Protein AF-A0A7J7N803-F1 (afdb_monomer)

Nearest PDB structures (foldseek):
  6pol-assembly3_F  TM=5.905E-01  e=1.570E-01  Homo sapiens
  1gk5-assembly1_A  TM=5.134E-01  e=8.961E-01  Mus musculus

Foldseek 3Di:
DDDDDPCCPPPVNVCVPPVPPDDDDDDFPDALQAPVNLVVDVPNNQFQADQWDKDQDPPGNHIDTDRDPQWDADRSDNVGTDGHQCVPPPVNVPDPDDDDRD

Organism: NCBI:txid39325

Solvent-accessible surface area (backbone atoms only — not comparable to full-atom values): 6319 Å² total; per-residue (Å²): 135,90,81,90,54,79,68,49,71,38,66,73,48,30,50,75,75,38,73,92,50,97,79,84,91,82,82,52,47,63,78,77,31,39,37,76,59,40,69,72,37,70,90,76,34,71,56,52,30,90,72,49,39,68,43,57,39,92,88,47,52,6,18,42,69,37,41,34,92,64,33,42,75,41,18,65,34,75,79,23,45,39,79,47,48,44,72,75,35,83,89,70,46,84,59,91,70,87,69,74,68,122

pLDDT: mean 85.41, std 8.85, range [60.56, 94.94]

Mean predicted aligned error: 7.46 Å

Radius of gyration: 17.78 Å; Cα contacts (8 Å, |Δi|>4): 135; chains: 1; bounding box: 37×39×48 Å

Secondary structure (DSSP, 8-state):
-----GGGGSHHHHHHHHTTS-------BSSS--HHHHTT-TTT-S--STTPEEEEETTTTEEEEEPPTTEEE-TTSTT-EEE--TTT-TTT---SS-----

Structure (mmCIF, N/CA/C/O backbone):
data_AF-A0A7J7N803-F1
#
_entry.id   AF-A0A7J7N803-F1
#
loop_
_atom_site.group_PDB
_atom_site.id
_atom_site.type_symbol
_atom_site.label_atom_id
_atom_site.label_alt_id
_atom_site.label_comp_id
_atom_site.label_asym_id
_atom_site.label_entity_id
_atom_site.label_seq_id
_atom_site.pdbx_PDB_ins_code
_atom_site.Cartn_x
_atom_site.Cartn_y
_atom_site.Cartn_z
_atom_site.occupancy
_atom_site.B_iso_or_equiv
_atom_site.auth_seq_id
_atom_site.auth_comp_id
_atom_site.auth_asym_id
_atom_site.auth_atom_id
_atom_site.pdbx_PDB_model_num
ATOM 1 N N . LYS A 1 1 ? -23.134 -11.242 10.316 1.00 73.50 1 LYS A N 1
ATOM 2 C CA . LYS A 1 1 ? -22.363 -10.132 9.704 1.00 73.50 1 LYS A CA 1
ATOM 3 C C . LYS A 1 1 ? -21.234 -9.787 10.661 1.00 73.50 1 LYS A C 1
ATOM 5 O O . LYS A 1 1 ? -21.524 -9.570 11.829 1.00 73.50 1 LYS A O 1
ATOM 10 N N . TYR A 1 2 ? -19.983 -9.848 10.217 1.00 81.38 2 TYR A N 1
ATOM 11 C CA . TYR A 1 2 ? -18.845 -9.470 11.054 1.00 81.38 2 TYR A CA 1
ATOM 12 C C . TYR A 1 2 ? -18.706 -7.939 11.077 1.00 81.38 2 TYR A C 1
ATOM 14 O O . TYR A 1 2 ? -18.977 -7.288 10.068 1.00 81.38 2 TYR A O 1
ATOM 22 N N . GLN A 1 3 ? -18.332 -7.376 12.225 1.00 87.38 3 GLN A N 1
ATOM 23 C CA . GLN A 1 3 ? -18.043 -5.954 12.388 1.00 87.38 3 GLN A CA 1
ATOM 24 C C . GLN A 1 3 ? -16.582 -5.806 12.801 1.00 87.38 3 GLN A C 1
ATOM 26 O O . GLN A 1 3 ? -16.177 -6.294 13.858 1.00 87.38 3 GLN A O 1
ATOM 31 N N . PHE A 1 4 ? -15.809 -5.153 11.940 1.00 85.50 4 PHE A N 1
ATOM 32 C CA . PHE A 1 4 ? -14.400 -4.888 12.173 1.00 85.50 4 PHE A CA 1
ATOM 33 C C . PHE A 1 4 ? -14.201 -3.825 13.259 1.00 85.50 4 PHE A C 1
ATOM 35 O O . PHE A 1 4 ? -14.962 -2.861 13.356 1.00 85.50 4 PHE A O 1
ATOM 42 N N . SER A 1 5 ? -13.155 -4.005 14.059 1.00 89.44 5 SER A N 1
ATOM 43 C CA . SER A 1 5 ? -12.646 -3.032 15.022 1.00 89.44 5 SER A CA 1
ATOM 44 C C . SER A 1 5 ? -11.133 -2.947 14.863 1.00 89.44 5 SER A C 1
ATOM 46 O O . SER A 1 5 ? -10.485 -3.974 14.706 1.00 89.44 5 SER A O 1
ATOM 48 N N . VAL A 1 6 ? -10.545 -1.757 15.005 1.00 87.25 6 VAL A N 1
ATOM 49 C CA . VAL A 1 6 ? -9.083 -1.559 14.901 1.00 87.25 6 VAL A CA 1
ATOM 50 C C . VAL A 1 6 ? -8.311 -2.436 15.895 1.00 87.25 6 VAL A C 1
ATOM 52 O O . VAL A 1 6 ? -7.219 -2.907 15.597 1.00 87.25 6 VAL A O 1
ATOM 55 N N . LEU A 1 7 ? -8.901 -2.743 17.057 1.00 92.25 7 LEU A N 1
ATOM 56 C CA . LEU A 1 7 ? -8.302 -3.673 18.018 1.00 92.25 7 LEU A CA 1
ATOM 57 C C . LEU A 1 7 ? -8.124 -5.089 17.453 1.00 92.25 7 LEU A C 1
ATOM 59 O O . LEU A 1 7 ? -7.271 -5.822 17.935 1.00 92.25 7 LEU A O 1
ATOM 63 N N . ASP A 1 8 ? -8.900 -5.487 16.446 1.00 91.81 8 ASP A N 1
ATOM 64 C CA . ASP A 1 8 ? -8.758 -6.793 15.804 1.00 91.81 8 ASP A CA 1
ATOM 65 C C . ASP A 1 8 ? -7.449 -6.909 14.996 1.00 91.81 8 ASP A C 1
ATOM 67 O O . ASP A 1 8 ? -7.061 -8.023 14.668 1.00 91.81 8 ASP A O 1
ATOM 71 N N . LEU A 1 9 ? -6.736 -5.800 14.742 1.00 90.12 9 LEU A N 1
ATOM 72 C CA . LEU A 1 9 ? -5.378 -5.798 14.176 1.00 90.12 9 LEU A CA 1
ATOM 73 C C . LEU A 1 9 ? -4.279 -6.043 15.225 1.00 90.12 9 LEU A C 1
ATOM 75 O O . LEU A 1 9 ? -3.115 -6.208 14.868 1.00 90.12 9 LEU A O 1
ATOM 79 N N . GLN A 1 10 ? -4.609 -6.063 16.522 1.00 94.56 10 GLN A N 1
ATOM 80 C CA . GLN A 1 10 ? -3.642 -6.443 17.554 1.00 94.56 10 GLN A CA 1
ATOM 81 C C . GLN A 1 10 ? -3.291 -7.920 17.397 1.00 94.56 10 GLN A C 1
ATOM 83 O O . GLN A 1 10 ? -4.196 -8.748 17.362 1.00 94.56 10 GLN A O 1
ATOM 88 N N . TYR A 1 11 ? -1.997 -8.245 17.376 1.00 91.75 11 TYR A N 1
ATOM 89 C CA . TYR A 1 11 ? -1.484 -9.588 17.085 1.00 91.75 11 TYR A CA 1
ATOM 90 C C . TYR A 1 11 ? -2.256 -10.717 17.794 1.00 91.75 11 TYR A C 1
ATOM 92 O O . TYR A 1 11 ? -2.835 -11.579 17.133 1.00 91.75 11 TYR A O 1
ATOM 100 N N . ASP A 1 12 ? -2.370 -10.662 19.125 1.00 94.94 12 ASP A N 1
ATOM 101 C CA . ASP A 1 12 ? -3.049 -11.707 19.903 1.00 94.94 12 ASP A CA 1
ATOM 102 C C . ASP A 1 12 ? -4.534 -11.851 19.543 1.00 94.94 12 ASP A C 1
ATOM 104 O O . ASP A 1 12 ? -5.075 -12.958 19.493 1.00 94.94 12 ASP A O 1
ATOM 108 N N . ARG A 1 13 ? -5.215 -10.729 19.282 1.00 93.56 13 ARG A N 1
ATOM 109 C CA . ARG A 1 13 ? -6.636 -10.725 18.910 1.00 93.56 13 ARG A CA 1
ATOM 110 C C . ARG A 1 13 ? -6.829 -11.203 17.483 1.00 93.56 13 ARG A C 1
ATOM 112 O O . ARG A 1 13 ? -7.748 -11.984 17.246 1.00 93.56 13 ARG A O 1
ATOM 119 N N . PHE A 1 14 ? -5.959 -10.769 16.576 1.00 93.06 14 PHE A N 1
ATOM 120 C CA . PHE A 1 14 ? -5.978 -11.169 15.181 1.00 93.06 14 PHE A CA 1
ATOM 121 C C . PHE A 1 14 ? -5.846 -12.686 15.076 1.00 93.06 14 PHE A C 1
ATOM 123 O O . PHE A 1 14 ? -6.734 -13.348 14.547 1.00 93.06 14 PHE A O 1
ATOM 130 N N . ILE A 1 15 ? -4.799 -13.254 15.684 1.00 93.31 15 ILE A N 1
ATOM 131 C CA . ILE A 1 15 ? -4.567 -14.698 15.662 1.00 93.31 15 ILE A CA 1
ATOM 132 C C . ILE A 1 15 ? -5.729 -15.434 16.326 1.00 93.31 15 ILE A C 1
ATOM 134 O O . ILE A 1 15 ? -6.275 -16.360 15.740 1.00 93.31 15 ILE A O 1
ATOM 138 N N . LYS A 1 16 ? -6.190 -15.002 17.504 1.00 93.75 16 LYS A N 1
ATOM 139 C CA . LYS A 1 16 ? -7.310 -15.668 18.186 1.00 93.75 16 LYS A CA 1
ATOM 140 C C . LYS A 1 16 ? -8.601 -15.688 17.358 1.00 93.75 16 LYS A C 1
ATOM 142 O O . LYS A 1 16 ? -9.390 -16.620 17.494 1.00 93.75 16 LYS A O 1
ATOM 147 N N . LYS A 1 17 ? -8.848 -14.652 16.555 1.00 91.06 17 LYS A N 1
ATOM 148 C CA . LYS A 1 17 ? -10.120 -14.439 15.856 1.00 91.06 17 LYS A CA 1
ATOM 149 C C . LYS A 1 17 ? -10.110 -14.927 14.409 1.00 91.06 17 LYS A C 1
ATOM 151 O O . LYS A 1 17 ? -11.164 -15.315 13.917 1.00 91.06 17 LYS A O 1
ATOM 156 N N . PHE A 1 18 ? -8.950 -14.923 13.753 1.00 91.94 18 PHE A N 1
ATOM 157 C CA . PHE A 1 18 ? -8.825 -15.160 12.312 1.00 91.94 18 PHE A CA 1
ATOM 158 C C . PHE A 1 18 ? -7.886 -16.302 11.920 1.00 91.94 18 PHE A C 1
ATOM 160 O O . PHE A 1 18 ? -7.691 -16.505 10.728 1.00 91.94 18 PHE A O 1
ATOM 167 N N . LYS A 1 19 ? -7.327 -17.066 12.873 1.00 90.56 19 LYS A N 1
ATOM 168 C CA . LYS A 1 19 ? -6.366 -18.154 12.597 1.00 90.56 19 LYS A CA 1
ATOM 169 C C . LYS A 1 19 ? -6.754 -19.061 11.423 1.00 90.56 19 LYS A C 1
ATOM 171 O O . LYS A 1 19 ? -5.899 -19.387 10.611 1.00 90.56 19 LYS A O 1
ATOM 176 N N . ASP A 1 20 ? -8.029 -19.440 11.351 1.00 93.31 20 ASP A N 1
ATOM 177 C CA . ASP A 1 20 ? -8.546 -20.421 10.389 1.00 93.31 20 ASP A CA 1
ATOM 178 C C . ASP A 1 20 ? -9.565 -19.801 9.410 1.00 93.31 20 ASP A C 1
ATOM 180 O O . ASP A 1 20 ? -10.382 -20.502 8.814 1.00 93.31 20 ASP A O 1
ATOM 184 N N . ILE A 1 21 ? -9.558 -18.471 9.269 1.00 91.31 21 ILE A N 1
ATOM 185 C CA . ILE A 1 21 ? -10.497 -17.729 8.422 1.00 91.31 21 ILE A CA 1
ATOM 186 C C . ILE A 1 21 ? -9.705 -17.035 7.308 1.00 91.31 21 ILE A C 1
ATOM 188 O O . ILE A 1 21 ? -8.784 -16.281 7.615 1.00 91.31 21 ILE A O 1
ATOM 192 N N . PRO A 1 22 ? -10.061 -17.219 6.024 1.00 90.12 22 PRO A N 1
ATOM 193 C CA . PRO A 1 22 ? -9.509 -16.400 4.951 1.00 90.12 22 PRO A CA 1
ATOM 194 C C . PRO A 1 22 ? -9.900 -14.933 5.164 1.00 90.12 22 PRO A C 1
ATOM 196 O O . PRO A 1 22 ? -11.087 -14.604 5.220 1.00 90.12 22 PRO A O 1
ATOM 199 N N . VAL A 1 23 ? -8.910 -14.050 5.289 1.00 88.44 23 VAL A N 1
ATOM 200 C CA . VAL A 1 23 ? -9.118 -12.612 5.506 1.00 88.44 23 VAL A CA 1
ATOM 201 C C . VAL A 1 23 ? -8.402 -11.825 4.419 1.00 88.44 23 VAL A C 1
ATOM 203 O O . VAL A 1 23 ? -7.262 -12.122 4.075 1.00 88.44 23 VAL A O 1
ATOM 206 N N . VAL A 1 24 ? -9.073 -10.791 3.914 1.00 87.69 24 VAL A N 1
ATOM 207 C CA . VAL A 1 24 ? -8.471 -9.754 3.073 1.00 87.69 24 VAL A CA 1
ATOM 208 C C . VAL A 1 24 ? -8.430 -8.470 3.890 1.00 87.69 24 VAL A C 1
ATOM 210 O O . VAL A 1 24 ? -9.438 -8.083 4.486 1.00 87.69 24 VAL A O 1
ATOM 213 N N . LEU A 1 25 ? -7.264 -7.831 3.938 1.00 84.50 25 LEU A N 1
ATOM 214 C CA . LEU A 1 25 ? -7.103 -6.515 4.539 1.00 84.50 25 LEU A CA 1
ATOM 215 C C . LEU A 1 25 ? -7.235 -5.463 3.438 1.00 84.50 25 LEU A C 1
ATOM 217 O O . LEU A 1 25 ? -6.456 -5.468 2.490 1.00 84.50 25 LEU A O 1
ATOM 221 N N . ASP A 1 26 ? -8.208 -4.572 3.587 1.00 83.69 26 ASP A N 1
ATOM 222 C CA . ASP A 1 26 ? -8.364 -3.378 2.759 1.00 83.69 26 ASP A CA 1
ATOM 223 C C . ASP A 1 26 ? -8.172 -2.148 3.652 1.00 83.69 26 ASP A C 1
ATOM 225 O O . ASP A 1 26 ? -8.686 -2.103 4.776 1.00 83.69 26 ASP A O 1
ATOM 229 N N . TRP A 1 27 ? -7.380 -1.180 3.197 1.00 85.62 27 TRP A N 1
ATOM 230 C CA . TRP A 1 27 ? -6.989 -0.023 3.995 1.00 85.62 27 TRP A CA 1
ATOM 231 C C . TRP A 1 27 ? -6.851 1.235 3.143 1.00 85.62 27 TRP A C 1
ATOM 233 O O . TRP A 1 27 ? -6.579 1.189 1.946 1.00 85.62 27 TRP A O 1
ATOM 243 N N . ALA A 1 28 ? -7.006 2.378 3.803 1.00 89.56 28 ALA A N 1
ATOM 244 C CA . ALA A 1 28 ? -6.791 3.694 3.229 1.00 89.56 28 ALA A CA 1
ATOM 245 C C . ALA A 1 28 ? -6.131 4.603 4.272 1.00 89.56 28 ALA A C 1
ATOM 247 O O . ALA A 1 28 ? -6.248 4.382 5.480 1.00 89.56 28 ALA A O 1
ATOM 248 N N . ILE A 1 29 ? -5.423 5.615 3.791 1.00 89.38 29 ILE A N 1
ATOM 249 C CA . ILE A 1 29 ? -4.702 6.602 4.582 1.00 89.38 29 ILE A CA 1
ATOM 250 C C . ILE A 1 29 ? -5.508 7.894 4.616 1.00 89.38 29 ILE A C 1
ATOM 252 O O . ILE A 1 29 ? -5.938 8.409 3.581 1.00 89.38 29 ILE A O 1
ATOM 256 N N . GLY A 1 30 ? -5.649 8.431 5.827 1.00 85.50 30 GLY A N 1
ATOM 257 C CA . GLY A 1 30 ? -6.396 9.652 6.096 1.00 85.50 30 GLY A CA 1
ATOM 258 C C . GLY A 1 30 ? -7.909 9.447 6.061 1.00 85.50 30 GLY A C 1
ATOM 259 O O . GLY A 1 30 ? -8.420 8.495 5.481 1.00 85.50 30 GLY A O 1
ATOM 260 N N . GLU A 1 31 ? -8.622 10.366 6.706 1.00 81.56 31 GLU A N 1
ATOM 261 C CA . GLU A 1 31 ? -10.080 10.445 6.671 1.00 81.56 31 GLU A CA 1
ATOM 262 C C . GLU A 1 31 ? -10.487 11.593 5.738 1.00 81.56 31 GLU A C 1
ATOM 264 O O . GLU A 1 31 ? -10.020 12.721 5.887 1.00 81.56 31 GLU A O 1
ATOM 269 N N . ASN A 1 32 ? -11.340 11.314 4.751 1.00 80.38 32 ASN A N 1
ATOM 270 C CA . ASN A 1 32 ? -11.758 12.251 3.698 1.00 80.38 32 ASN A CA 1
ATOM 271 C C . ASN A 1 32 ? -10.597 12.882 2.901 1.00 80.38 32 ASN A C 1
ATOM 273 O O . ASN A 1 32 ? -10.729 13.980 2.336 1.00 80.38 32 ASN A O 1
ATOM 277 N N . LEU A 1 33 ? -9.466 12.174 2.835 1.00 87.06 33 LEU A N 1
ATOM 278 C CA . LEU A 1 33 ? -8.252 12.616 2.163 1.00 87.06 33 LEU A CA 1
ATOM 279 C C . LEU A 1 33 ? -8.099 11.901 0.815 1.00 87.06 33 LEU A C 1
ATOM 281 O O . LEU A 1 33 ? -7.694 10.747 0.754 1.00 87.06 33 LEU A O 1
ATOM 285 N N . THR A 1 34 ? -8.448 12.588 -0.272 1.00 88.88 34 THR A N 1
ATOM 286 C CA . THR A 1 34 ? -8.272 12.072 -1.638 1.00 88.88 34 THR A CA 1
ATOM 287 C C . THR A 1 34 ? -6.816 12.185 -2.079 1.00 88.88 34 THR A C 1
ATOM 289 O O . THR A 1 34 ? -6.056 12.980 -1.525 1.00 88.88 34 THR A O 1
ATOM 292 N N . CYS A 1 35 ? -6.435 11.455 -3.131 1.00 90.31 35 CYS A N 1
ATOM 293 C CA . CYS A 1 35 ? -5.110 11.598 -3.739 1.00 90.31 35 CYS A CA 1
ATOM 294 C C . CYS A 1 35 ? -4.799 13.036 -4.146 1.00 90.31 35 CYS A C 1
ATOM 296 O O . CYS A 1 35 ? -3.709 13.521 -3.880 1.00 90.31 35 CYS A O 1
ATOM 298 N N . GLU A 1 36 ? -5.762 13.737 -4.744 1.00 89.44 36 GLU A N 1
ATOM 299 C CA . GLU A 1 36 ? -5.590 15.129 -5.175 1.00 89.44 36 GLU A CA 1
ATOM 300 C C . GLU A 1 36 ? -5.194 16.040 -4.013 1.00 89.44 36 GLU A C 1
ATOM 302 O O . GLU A 1 36 ? -4.327 16.892 -4.169 1.00 89.44 36 GLU A O 1
ATOM 307 N N . LYS A 1 37 ? -5.801 15.838 -2.837 1.00 89.25 37 LYS A N 1
ATOM 308 C CA . LYS A 1 37 ? -5.469 16.588 -1.622 1.00 89.25 37 LYS A CA 1
ATOM 309 C C . LYS A 1 37 ? -4.151 16.122 -1.010 1.00 89.25 37 LYS A C 1
ATOM 311 O O . LYS A 1 37 ? -3.361 16.950 -0.582 1.00 89.25 37 LYS A O 1
ATOM 316 N N . ALA A 1 38 ? -3.904 14.815 -0.978 1.00 89.44 38 ALA A N 1
ATOM 317 C CA . ALA A 1 38 ? -2.688 14.249 -0.402 1.00 89.44 38 ALA A CA 1
ATOM 318 C C . ALA A 1 38 ? -1.429 14.659 -1.187 1.00 89.44 38 ALA A C 1
ATOM 320 O O . ALA A 1 38 ? -0.400 14.956 -0.595 1.00 89.44 38 ALA A O 1
ATOM 321 N N . LEU A 1 39 ? -1.525 14.741 -2.517 1.00 88.88 39 LEU A N 1
ATOM 322 C CA . LEU A 1 39 ? -0.434 15.170 -3.396 1.00 88.88 39 LEU A CA 1
ATOM 323 C C . LEU A 1 39 ? -0.125 16.673 -3.291 1.00 88.88 39 LEU A C 1
ATOM 325 O O . LEU A 1 39 ? 0.952 17.097 -3.705 1.00 88.88 39 LEU A O 1
ATOM 329 N N . GLN A 1 40 ? -1.040 17.481 -2.744 1.00 90.44 40 GLN A N 1
ATOM 330 C CA . GLN A 1 40 ? -0.806 18.909 -2.492 1.00 90.44 40 GLN A CA 1
ATOM 331 C C . GLN A 1 40 ? 0.052 19.165 -1.247 1.00 90.44 40 GLN A C 1
ATOM 333 O O . GLN A 1 40 ? 0.572 20.270 -1.103 1.00 90.44 40 GLN A O 1
ATOM 338 N N . ASP A 1 41 ? 0.231 18.165 -0.380 1.00 88.88 41 ASP A N 1
ATOM 339 C CA . ASP A 1 41 ? 1.074 18.249 0.814 1.00 88.88 41 ASP A CA 1
ATOM 340 C C . ASP A 1 41 ? 2.125 17.119 0.829 1.00 88.88 41 ASP A C 1
ATOM 342 O O . ASP A 1 41 ? 1.945 16.086 1.480 1.00 88.88 41 ASP A O 1
ATOM 346 N N . PRO A 1 42 ? 3.244 17.290 0.098 1.00 82.31 42 PRO A N 1
ATOM 347 C CA . PRO A 1 42 ? 4.283 16.267 -0.020 1.00 82.31 42 PRO A CA 1
ATOM 348 C C . PRO A 1 42 ? 4.950 15.883 1.307 1.00 82.31 42 PRO A C 1
ATOM 350 O O . PRO A 1 42 ? 5.488 14.783 1.414 1.00 82.31 42 PRO A O 1
ATOM 353 N N . GLU A 1 43 ? 4.924 16.764 2.312 1.00 85.44 43 GLU A N 1
ATOM 354 C CA . GLU A 1 43 ? 5.526 16.505 3.626 1.00 85.44 43 GLU A CA 1
ATOM 355 C C . GLU A 1 43 ? 4.707 15.487 4.427 1.00 85.44 43 GLU A C 1
ATOM 357 O O . GLU A 1 43 ? 5.264 14.637 5.130 1.00 85.44 43 GLU A O 1
ATOM 362 N N . THR A 1 44 ? 3.378 15.540 4.295 1.00 86.62 44 THR A N 1
ATOM 363 C CA . THR A 1 44 ? 2.460 14.610 4.968 1.00 86.62 44 THR A CA 1
ATOM 364 C C . THR A 1 44 ? 2.041 13.437 4.087 1.00 86.62 44 THR A C 1
ATOM 366 O O . THR A 1 44 ? 1.470 12.463 4.591 1.00 86.62 44 THR A O 1
ATOM 369 N N . PHE A 1 45 ? 2.372 13.469 2.792 1.00 88.75 45 PHE A N 1
ATOM 370 C CA . PHE A 1 45 ? 2.151 12.346 1.893 1.00 88.75 45 PHE A CA 1
ATOM 371 C C . PHE A 1 45 ? 2.890 11.094 2.387 1.00 88.75 45 PHE A C 1
ATOM 373 O O . PHE A 1 45 ? 4.092 11.091 2.682 1.00 88.75 45 PHE A O 1
ATOM 380 N N . ALA A 1 46 ? 2.138 10.001 2.517 1.00 89.06 46 ALA A N 1
ATOM 381 C CA . ALA A 1 46 ? 2.633 8.795 3.163 1.00 89.06 46 ALA A CA 1
ATOM 382 C C . ALA A 1 46 ? 3.643 8.033 2.298 1.00 89.06 46 ALA A C 1
ATOM 384 O O . ALA A 1 46 ? 4.539 7.387 2.844 1.00 89.06 46 ALA A O 1
ATOM 385 N N . SER A 1 47 ? 3.521 8.109 0.967 1.00 90.56 47 SER A N 1
ATOM 386 C CA . SER A 1 47 ? 4.485 7.477 0.063 1.00 90.56 47 SER A CA 1
ATOM 387 C C . SER A 1 47 ? 5.880 8.041 0.285 1.00 90.56 47 SER A C 1
ATOM 389 O O . SER A 1 47 ? 6.071 9.256 0.335 1.00 90.56 47 SER A O 1
ATOM 391 N N . LYS A 1 48 ? 6.871 7.154 0.348 1.00 88.00 48 LYS A N 1
ATOM 392 C CA . LYS A 1 48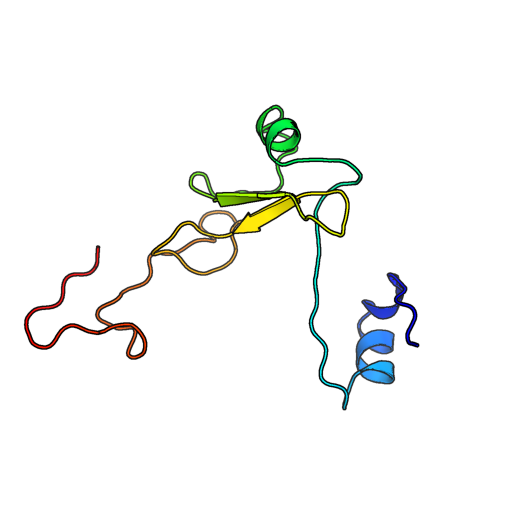 ? 8.290 7.535 0.396 1.00 88.00 48 LYS A CA 1
ATOM 393 C C . LYS A 1 48 ? 9.004 7.283 -0.925 1.00 88.00 48 LYS A C 1
ATOM 395 O O . LYS A 1 48 ? 10.124 7.754 -1.113 1.00 88.00 48 LYS A O 1
ATOM 400 N N . TYR A 1 49 ? 8.341 6.604 -1.855 1.00 84.00 49 TYR A N 1
ATOM 401 C CA . TYR A 1 49 ? 8.807 6.444 -3.220 1.00 84.00 49 TYR A CA 1
ATOM 402 C C . TYR A 1 49 ? 8.269 7.562 -4.130 1.00 84.00 49 TYR A C 1
ATOM 404 O O . TYR A 1 49 ? 7.119 7.991 -3.998 1.00 84.00 49 TYR A O 1
ATOM 412 N N . LYS A 1 50 ? 9.132 8.069 -5.025 1.00 77.69 50 LYS A N 1
ATOM 413 C CA . LYS A 1 50 ? 8.858 9.259 -5.853 1.00 77.69 50 LYS A CA 1
ATOM 414 C C . LYS A 1 50 ? 7.896 8.987 -7.010 1.00 77.69 50 LYS A C 1
ATOM 416 O O . LYS A 1 50 ? 7.093 9.855 -7.322 1.00 77.69 50 LYS A O 1
ATOM 421 N N . ASN A 1 51 ? 7.956 7.798 -7.609 1.00 80.12 51 ASN A N 1
ATOM 422 C CA . ASN A 1 51 ? 7.135 7.431 -8.770 1.00 80.12 51 ASN A CA 1
ATOM 423 C C . ASN A 1 51 ? 5.951 6.541 -8.370 1.00 80.12 51 ASN A C 1
ATOM 425 O O . ASN A 1 51 ? 5.562 5.640 -9.098 1.00 80.12 51 ASN A O 1
ATOM 429 N N . THR A 1 52 ? 5.400 6.761 -7.182 1.00 88.19 52 THR A N 1
ATOM 430 C CA . THR A 1 52 ? 4.254 6.006 -6.672 1.00 88.19 52 THR A CA 1
ATOM 431 C C . THR A 1 52 ? 2.969 6.402 -7.385 1.00 88.19 52 THR A C 1
ATOM 433 O O . THR A 1 52 ? 2.709 7.585 -7.608 1.00 88.19 52 THR A O 1
ATOM 436 N N . THR A 1 53 ? 2.112 5.420 -7.645 1.00 91.56 53 THR A N 1
ATOM 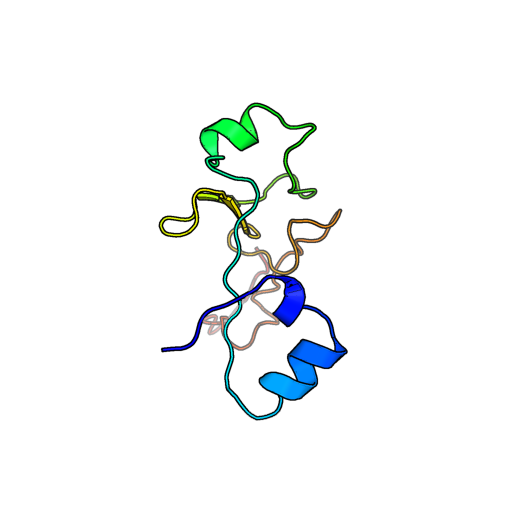437 C CA . THR A 1 53 ? 0.746 5.666 -8.107 1.00 91.56 53 THR A CA 1
ATOM 438 C C . THR A 1 53 ? -0.184 5.825 -6.906 1.00 91.56 53 THR A C 1
ATOM 440 O O . THR A 1 53 ? -0.173 5.007 -5.989 1.00 91.56 53 THR A O 1
ATO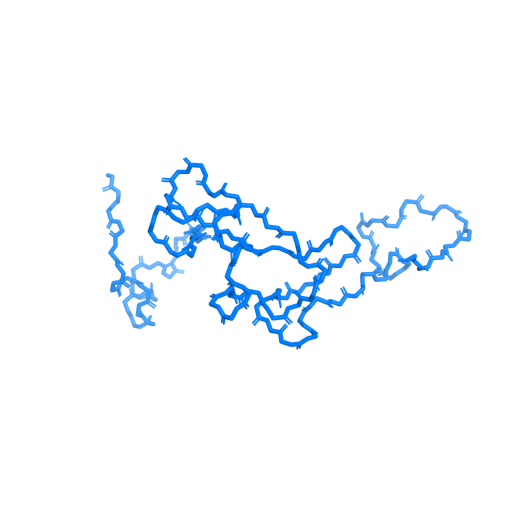M 443 N N . CYS A 1 54 ? -0.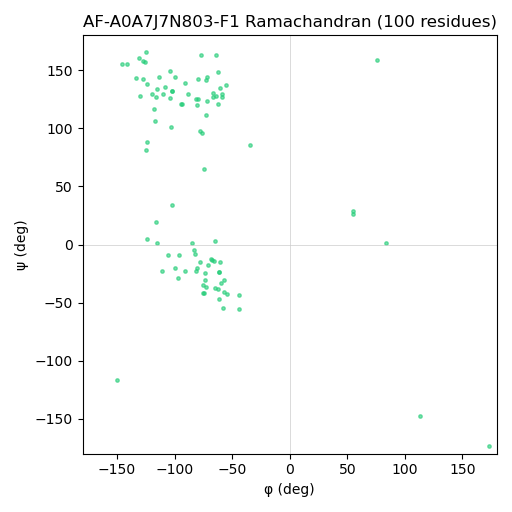987 6.889 -6.886 1.00 91.12 54 CYS A N 1
ATOM 444 C CA . CYS A 1 54 ? -1.965 7.129 -5.827 1.00 91.12 54 CYS A CA 1
ATOM 445 C C . CYS A 1 54 ? -3.373 6.759 -6.300 1.00 91.12 54 CYS A C 1
ATOM 447 O O . CYS A 1 54 ? -3.814 7.224 -7.351 1.00 91.12 54 CYS A O 1
ATOM 449 N N . TYR A 1 55 ? -4.106 6.005 -5.482 1.00 90.38 55 TYR A N 1
ATOM 450 C CA . TYR A 1 55 ? -5.508 5.664 -5.713 1.00 90.38 55 TYR A CA 1
ATOM 451 C C . TYR A 1 55 ? -6.385 6.172 -4.573 1.00 90.38 55 TYR A C 1
ATOM 453 O O . TYR A 1 55 ? -6.109 5.918 -3.402 1.00 90.38 55 TYR A O 1
ATOM 461 N N . SER A 1 56 ? -7.463 6.885 -4.903 1.00 87.06 56 SER A N 1
ATOM 462 C CA . SER A 1 56 ? -8.456 7.278 -3.898 1.00 87.06 56 SER A CA 1
ATOM 463 C C . SER A 1 56 ? -9.365 6.086 -3.625 1.00 87.06 56 SER A C 1
ATOM 465 O O . SER A 1 56 ? -9.942 5.520 -4.554 1.00 87.06 56 SER A O 1
ATOM 467 N N . ALA A 1 57 ? -9.481 5.690 -2.363 1.00 78.56 57 ALA A N 1
ATOM 468 C CA . ALA A 1 57 ? -10.318 4.572 -1.975 1.00 78.56 57 ALA A CA 1
ATOM 469 C C . ALA A 1 57 ? -11.796 4.967 -2.098 1.00 78.56 57 ALA A C 1
ATOM 471 O O . ALA A 1 57 ? -12.259 5.946 -1.513 1.00 78.56 57 ALA A O 1
ATOM 472 N N . SER A 1 58 ? -12.544 4.195 -2.885 1.00 69.50 58 SER A N 1
ATOM 473 C CA . SER A 1 58 ? -13.952 4.452 -3.199 1.00 69.50 58 SER A CA 1
ATOM 474 C C . SER A 1 58 ? -14.902 4.156 -2.032 1.00 69.50 58 SER A C 1
ATOM 476 O O . SER A 1 58 ? -15.973 4.752 -1.960 1.00 69.50 58 SER A O 1
ATOM 478 N N . ASN A 1 59 ? -14.506 3.277 -1.102 1.00 64.06 59 ASN A N 1
ATOM 479 C CA . ASN A 1 59 ? -15.347 2.813 0.013 1.00 64.06 59 ASN A CA 1
ATOM 480 C C . ASN A 1 59 ? -14.891 3.316 1.395 1.00 64.06 59 ASN A C 1
ATOM 482 O O . ASN A 1 59 ? -15.681 3.360 2.338 1.00 64.06 59 ASN A O 1
ATOM 486 N N . THR A 1 60 ? -13.620 3.681 1.526 1.00 61.16 60 THR A N 1
ATOM 487 C CA . THR A 1 60 ? -12.962 4.108 2.765 1.00 61.16 60 THR A CA 1
ATOM 488 C C . THR A 1 60 ? -12.368 5.478 2.500 1.00 61.16 60 THR A C 1
ATOM 490 O O . THR A 1 60 ? -11.244 5.568 2.043 1.00 61.16 60 THR A O 1
ATOM 493 N N . TYR A 1 61 ? -13.157 6.532 2.713 1.00 76.00 61 TYR A N 1
ATOM 494 C CA . TYR A 1 61 ? -12.820 7.946 2.496 1.00 76.00 61 TYR A CA 1
ATOM 495 C C . TYR A 1 61 ? -11.342 8.301 2.788 1.00 76.00 61 TYR A C 1
ATOM 497 O O . TYR A 1 61 ? -11.024 8.742 3.887 1.00 76.00 61 TYR A O 1
ATOM 505 N N . GLY A 1 62 ? -10.445 8.129 1.816 1.00 88.31 62 GLY A N 1
ATOM 506 C CA . GLY A 1 62 ? -8.992 8.125 2.013 1.00 88.31 62 GLY A CA 1
ATOM 507 C C . GLY A 1 62 ? -8.258 7.735 0.725 1.00 88.31 62 GLY A C 1
ATOM 508 O O . GLY A 1 62 ? -8.882 7.583 -0.330 1.00 88.31 62 GLY A O 1
ATOM 509 N N . TYR A 1 63 ? -6.939 7.552 0.792 1.00 91.06 63 TYR A N 1
ATOM 510 C CA . TYR A 1 63 ? -6.122 7.147 -0.360 1.00 91.06 63 TYR A CA 1
ATOM 511 C C . TYR A 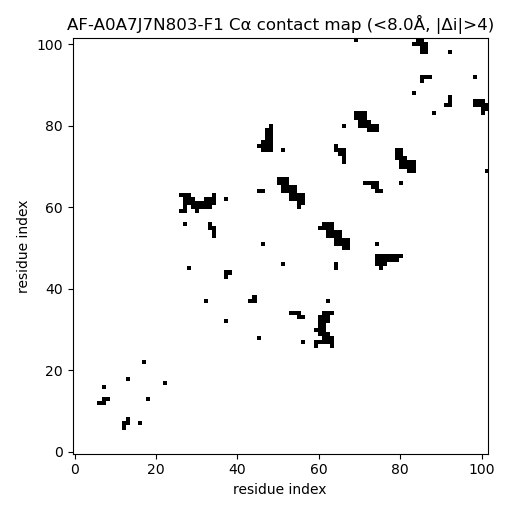1 63 ? -5.184 5.981 -0.045 1.00 91.06 63 TYR A C 1
ATOM 513 O O . TYR A 1 63 ? -4.853 5.731 1.111 1.00 91.06 63 TYR A O 1
ATOM 521 N N . ARG A 1 64 ? -4.711 5.281 -1.074 1.00 92.19 64 ARG A N 1
ATOM 522 C CA . ARG A 1 64 ? -3.592 4.342 -0.980 1.00 92.19 64 ARG A CA 1
ATOM 523 C C . ARG A 1 64 ? -2.537 4.667 -2.028 1.00 92.19 64 ARG A C 1
ATOM 525 O O . ARG A 1 64 ? -2.815 5.286 -3.052 1.00 92.19 64 ARG A O 1
ATOM 532 N N . CYS A 1 65 ? -1.333 4.210 -1.758 1.00 92.19 65 CYS A N 1
AT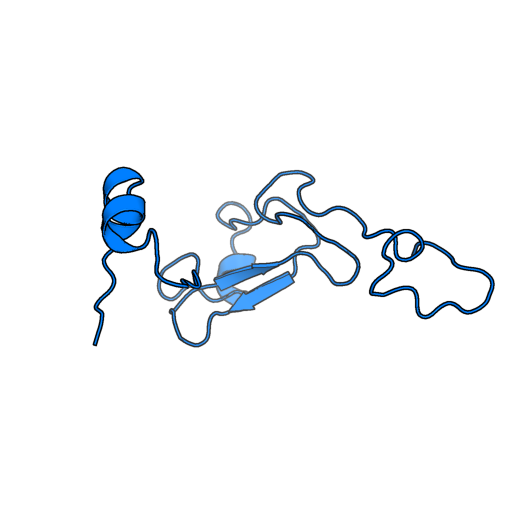OM 533 C CA . CYS A 1 65 ? -0.196 4.238 -2.652 1.00 92.19 65 CYS A CA 1
ATOM 534 C C . CYS A 1 65 ? 0.106 2.824 -3.136 1.00 92.19 65 CYS A C 1
ATOM 536 O O . CYS A 1 65 ? 0.184 1.920 -2.304 1.00 92.19 65 CYS A O 1
ATOM 538 N N . ASP A 1 66 ? 0.366 2.687 -4.432 1.00 92.88 66 ASP A N 1
ATOM 539 C CA . ASP A 1 66 ? 0.893 1.474 -5.054 1.00 92.88 66 ASP A CA 1
ATOM 540 C C . ASP A 1 66 ? 2.160 1.803 -5.848 1.00 92.88 66 ASP A C 1
ATOM 542 O O . ASP A 1 66 ? 2.369 2.940 -6.291 1.00 92.88 66 ASP A O 1
ATOM 546 N N . CYS A 1 67 ? 2.999 0.794 -6.058 1.00 93.50 67 CYS A N 1
ATOM 547 C CA . CYS A 1 67 ? 4.091 0.913 -7.010 1.00 93.50 67 CYS A CA 1
ATOM 548 C C . CYS A 1 67 ? 3.542 1.150 -8.431 1.00 93.50 67 CYS A C 1
ATOM 550 O O . CYS A 1 67 ? 2.426 0.725 -8.749 1.00 93.50 67 CYS A O 1
ATOM 552 N N . PRO A 1 68 ? 4.277 1.896 -9.272 1.00 92.19 68 PRO A N 1
ATOM 553 C CA . PRO A 1 68 ? 3.906 2.069 -10.670 1.00 92.19 68 PRO A CA 1
ATOM 554 C C . PRO A 1 68 ? 3.959 0.726 -11.410 1.00 92.19 68 PRO A C 1
ATOM 556 O O . PRO A 1 68 ? 4.564 -0.234 -10.939 1.00 92.19 68 PRO A O 1
ATOM 559 N N . SER A 1 69 ? 3.330 0.663 -12.583 1.00 89.31 69 SER A N 1
ATOM 560 C CA . SER A 1 69 ? 3.418 -0.518 -13.452 1.00 89.31 69 SER A CA 1
ATOM 561 C C . SER A 1 69 ? 4.881 -0.861 -13.751 1.00 89.31 69 SER A C 1
ATOM 563 O O . SER A 1 69 ? 5.662 0.050 -14.019 1.00 89.31 69 SER A O 1
ATOM 565 N N . GLY A 1 70 ? 5.226 -2.150 -13.708 1.00 88.44 70 GLY A N 1
ATOM 566 C CA . GLY A 1 70 ? 6.608 -2.634 -13.843 1.00 88.44 70 GLY A CA 1
ATOM 567 C C . GLY A 1 70 ? 7.417 -2.601 -12.542 1.00 88.44 70 GLY A C 1
ATOM 568 O O . GLY A 1 70 ? 8.583 -2.955 -12.546 1.00 88.44 70 GLY A O 1
ATOM 569 N N . TYR A 1 71 ? 6.827 -2.185 -11.414 1.00 91.81 71 TYR A N 1
ATOM 570 C CA . TYR A 1 71 ? 7.506 -2.152 -10.119 1.00 91.81 71 TYR A CA 1
ATOM 571 C C . TYR A 1 71 ? 6.696 -2.888 -9.051 1.00 91.81 71 TYR A C 1
ATOM 573 O O . TYR A 1 71 ? 5.474 -2.748 -8.969 1.00 91.81 71 TYR A O 1
ATOM 581 N N . GLU A 1 72 ? 7.386 -3.595 -8.162 1.00 91.75 72 GLU A N 1
ATOM 582 C CA . GLU A 1 72 ? 6.799 -4.304 -7.029 1.00 91.75 72 GLU A CA 1
ATOM 583 C C . GLU A 1 72 ? 7.418 -3.895 -5.687 1.00 91.75 72 GLU A C 1
ATOM 585 O O . GLU A 1 72 ? 8.463 -3.250 -5.615 1.00 91.75 72 GLU A O 1
ATOM 590 N N . GLY A 1 73 ? 6.746 -4.259 -4.594 1.00 92.62 73 GLY A N 1
ATOM 591 C CA . GLY A 1 73 ? 7.185 -3.970 -3.232 1.00 92.62 73 GLY A CA 1
ATOM 592 C C . GLY A 1 73 ? 6.273 -2.986 -2.502 1.00 92.62 73 GLY A C 1
ATOM 593 O O . GLY A 1 73 ? 5.053 -3.000 -2.660 1.00 92.62 73 GLY A O 1
ATOM 594 N N . ASN A 1 74 ? 6.855 -2.171 -1.622 1.00 93.25 74 ASN A N 1
ATOM 595 C CA . ASN A 1 74 ? 6.115 -1.321 -0.695 1.00 93.25 74 ASN A CA 1
ATOM 596 C C . ASN A 1 74 ? 6.389 0.178 -0.951 1.00 93.25 74 ASN A C 1
ATOM 598 O O . ASN A 1 74 ? 7.431 0.684 -0.532 1.00 93.25 74 ASN A O 1
ATOM 602 N N . PRO A 1 75 ? 5.444 0.940 -1.532 1.00 94.06 75 PRO A N 1
ATOM 603 C CA . PRO A 1 75 ? 5.645 2.356 -1.871 1.00 94.06 75 PRO A CA 1
ATOM 604 C C . PRO A 1 75 ? 5.798 3.288 -0.654 1.00 94.06 75 PRO A C 1
ATOM 606 O O . PRO A 1 75 ? 6.228 4.437 -0.790 1.00 94.06 75 PRO A O 1
ATOM 609 N N . TYR A 1 76 ? 5.470 2.815 0.551 1.00 92.69 76 TYR A N 1
ATOM 610 C CA . TYR A 1 76 ? 5.606 3.572 1.800 1.00 92.69 76 TYR A CA 1
ATOM 611 C C . TYR A 1 76 ? 7.026 3.511 2.388 1.00 92.69 76 TYR A C 1
ATOM 613 O O . TYR A 1 76 ? 7.309 4.182 3.380 1.00 92.69 76 TYR A O 1
ATOM 621 N N . LEU A 1 77 ? 7.930 2.726 1.792 1.00 93.25 77 LEU A N 1
ATOM 622 C CA . LEU A 1 77 ? 9.336 2.636 2.188 1.00 93.25 77 LEU A CA 1
ATOM 623 C C . LEU A 1 77 ? 10.237 3.396 1.206 1.00 93.25 77 LEU A C 1
ATOM 625 O O . LEU A 1 77 ? 9.957 3.496 0.010 1.00 93.25 77 LEU A O 1
ATOM 629 N N . ILE A 1 78 ? 11.353 3.928 1.712 1.00 89.38 78 ILE A N 1
ATOM 630 C CA . ILE A 1 78 ? 12.399 4.514 0.863 1.00 89.38 78 ILE A CA 1
ATOM 631 C C . ILE A 1 78 ? 12.985 3.389 0.006 1.00 89.38 78 ILE A C 1
ATOM 633 O O . ILE A 1 78 ? 13.380 2.360 0.548 1.00 89.38 78 ILE A O 1
ATOM 637 N N . ASN A 1 79 ? 13.036 3.587 -1.315 1.00 88.88 79 ASN A N 1
ATOM 638 C CA . ASN A 1 79 ? 13.411 2.551 -2.292 1.00 88.88 79 ASN A CA 1
ATOM 639 C C . ASN A 1 79 ? 12.560 1.273 -2.177 1.00 88.88 79 ASN A C 1
ATOM 641 O O . ASN A 1 79 ? 13.037 0.173 -2.439 1.00 88.88 79 ASN A O 1
ATOM 645 N N . GLY A 1 80 ? 11.312 1.416 -1.726 1.00 91.25 80 GLY A N 1
ATOM 646 C CA . GLY A 1 80 ? 10.447 0.275 -1.471 1.00 91.25 80 GLY A CA 1
ATOM 647 C C . GLY A 1 80 ? 9.776 -0.305 -2.712 1.00 91.25 80 GLY A C 1
ATOM 648 O O . GLY A 1 80 ? 9.378 -1.462 -2.659 1.00 91.25 80 GLY A O 1
ATOM 649 N N . CYS A 1 81 ? 9.680 0.460 -3.804 1.00 94.25 81 CYS A N 1
ATOM 650 C CA . CYS A 1 81 ? 9.307 -0.060 -5.117 1.00 94.25 81 CYS A CA 1
ATOM 651 C C . CYS A 1 81 ? 10.571 -0.406 -5.903 1.00 94.25 81 CYS A C 1
ATOM 653 O O . CYS A 1 81 ? 11.414 0.468 -6.131 1.00 94.25 81 CYS A O 1
ATOM 655 N N . GLN A 1 82 ? 10.685 -1.669 -6.292 1.00 91.94 82 GLN A N 1
ATOM 656 C CA . GLN A 1 82 ? 11.782 -2.224 -7.071 1.00 91.94 82 GLN A CA 1
ATOM 657 C C . GLN A 1 82 ? 11.260 -2.637 -8.437 1.00 91.94 82 GLN A C 1
ATOM 659 O O . GLN A 1 82 ? 10.117 -3.061 -8.561 1.00 91.94 82 GLN A O 1
ATOM 664 N N . ASP A 1 83 ? 12.099 -2.444 -9.438 1.00 90.69 83 ASP A N 1
ATOM 665 C CA . ASP A 1 83 ? 11.836 -2.830 -10.816 1.00 90.69 83 ASP A CA 1
ATOM 666 C C . ASP A 1 83 ? 11.586 -4.342 -10.896 1.00 90.69 83 ASP A C 1
ATOM 668 O O . ASP A 1 83 ? 12.349 -5.126 -10.321 1.00 90.69 83 ASP A O 1
ATOM 672 N N . VAL A 1 84 ? 10.492 -4.739 -11.542 1.00 89.81 84 VAL A N 1
ATOM 673 C CA . VAL A 1 84 ? 10.164 -6.145 -11.775 1.00 89.81 84 VAL A CA 1
ATOM 674 C C . VAL A 1 84 ? 10.970 -6.605 -12.967 1.00 89.81 84 VAL A C 1
ATOM 676 O O . VAL A 1 84 ? 10.775 -6.116 -14.070 1.00 89.81 84 VAL A O 1
ATOM 679 N N . ASN A 1 85 ? 11.817 -7.607 -12.758 1.00 87.38 85 ASN A N 1
ATOM 680 C CA . ASN A 1 85 ? 12.514 -8.232 -13.865 1.00 87.38 85 ASN A CA 1
ATOM 681 C C . ASN A 1 85 ? 11.575 -9.156 -14.640 1.00 87.38 85 ASN A C 1
ATOM 683 O O . ASN A 1 85 ? 11.422 -10.325 -14.279 1.00 87.38 85 ASN A O 1
ATOM 687 N N . GLU A 1 86 ? 10.978 -8.669 -15.730 1.00 85.69 86 GLU A N 1
ATOM 688 C CA . GLU A 1 86 ? 9.999 -9.448 -16.504 1.00 85.69 86 GLU A CA 1
ATOM 689 C C . GLU A 1 86 ? 10.622 -10.675 -17.190 1.00 85.69 86 GLU A C 1
ATOM 691 O O . GLU A 1 86 ? 9.919 -11.590 -17.621 1.00 85.69 86 GLU A O 1
ATOM 696 N N . CYS A 1 87 ? 11.956 -10.736 -17.266 1.00 82.50 87 CYS A N 1
ATOM 697 C CA . CYS A 1 87 ? 12.677 -11.912 -17.749 1.00 82.50 87 CYS A CA 1
ATOM 698 C C . CYS A 1 87 ? 12.843 -13.001 -16.686 1.00 82.50 87 CYS A C 1
ATOM 700 O O . CYS A 1 87 ? 13.050 -14.165 -17.038 1.00 82.50 87 CYS A O 1
ATOM 702 N N . GLU A 1 88 ? 12.773 -12.637 -15.407 1.00 81.12 88 GLU A N 1
ATOM 703 C CA . GLU A 1 88 ? 12.829 -13.563 -14.272 1.00 81.12 88 GLU A CA 1
ATOM 704 C C . GLU A 1 88 ? 11.432 -13.883 -13.719 1.00 81.12 88 GLU A C 1
ATOM 706 O O . GLU A 1 88 ? 11.250 -14.935 -13.099 1.00 81.12 88 GLU A O 1
ATOM 711 N N . ASP A 1 89 ? 10.427 -13.043 -13.992 1.00 71.00 89 ASP A N 1
ATOM 712 C CA . ASP A 1 89 ? 9.038 -13.325 -13.641 1.00 71.00 89 ASP A CA 1
ATOM 713 C C . ASP A 1 89 ? 8.397 -14.321 -14.620 1.00 71.00 89 ASP A C 1
ATOM 715 O O . ASP A 1 89 ? 7.893 -13.993 -15.696 1.00 71.00 89 ASP A O 1
ATOM 719 N N . HIS A 1 90 ? 8.384 -15.588 -14.212 1.00 62.97 90 HIS A N 1
ATOM 720 C CA . HIS A 1 90 ? 7.777 -16.690 -14.957 1.00 62.97 90 HIS A CA 1
ATOM 721 C C . HIS A 1 90 ? 6.266 -16.546 -15.210 1.00 62.97 90 HIS A C 1
ATOM 723 O O . HIS A 1 90 ? 5.732 -17.302 -16.022 1.00 62.97 90 HIS A O 1
ATOM 729 N N . ASN A 1 91 ? 5.565 -15.643 -14.514 1.00 63.88 91 ASN A N 1
ATOM 730 C CA . ASN A 1 91 ? 4.132 -15.431 -14.715 1.00 63.88 91 ASN A CA 1
ATOM 731 C C . ASN A 1 91 ? 3.819 -14.360 -15.767 1.00 63.88 91 ASN A C 1
ATOM 733 O O . ASN A 1 91 ? 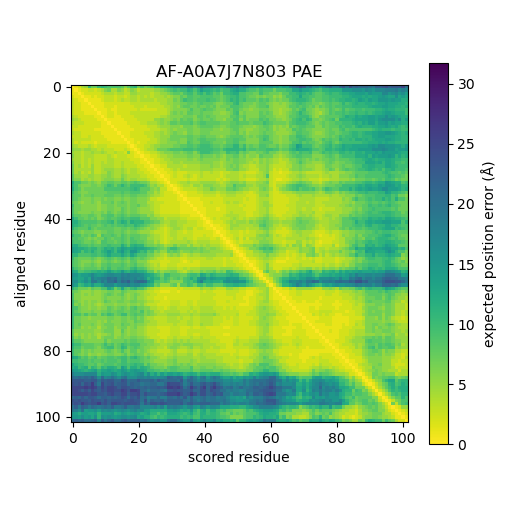2.728 -14.408 -16.337 1.00 63.88 91 ASN A O 1
ATOM 737 N N . ASP A 1 92 ? 4.750 -13.440 -16.045 1.00 60.56 92 ASP A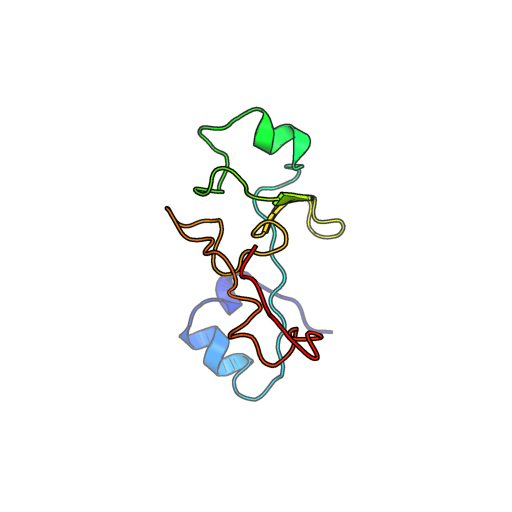 N 1
ATOM 738 C CA . ASP A 1 92 ? 4.559 -12.351 -17.019 1.00 60.56 92 ASP A CA 1
ATOM 739 C C . ASP A 1 92 ? 5.506 -12.439 -18.232 1.00 60.56 92 ASP A C 1
ATOM 741 O O . ASP A 1 92 ? 5.425 -11.644 -19.170 1.00 60.56 92 ASP A O 1
ATOM 745 N N . ASN A 1 93 ? 6.362 -13.469 -18.288 1.00 62.44 93 ASN A N 1
ATOM 746 C CA . ASN A 1 93 ? 7.281 -13.698 -19.404 1.00 62.44 93 ASN A CA 1
ATOM 747 C C . ASN A 1 93 ? 6.591 -14.246 -20.672 1.00 62.44 93 ASN A C 1
ATOM 749 O O . ASN A 1 93 ? 6.891 -15.318 -21.192 1.00 62.44 93 ASN A O 1
ATOM 753 N N . GLN A 1 94 ? 5.715 -13.458 -21.292 1.00 61.59 94 GLN A N 1
ATOM 754 C CA . GLN A 1 94 ? 5.124 -13.790 -22.600 1.00 61.59 94 GLN A CA 1
ATOM 755 C C . GLN A 1 94 ? 6.159 -13.821 -23.752 1.00 61.59 94 GLN A C 1
ATOM 757 O O . GLN A 1 94 ? 5.813 -14.030 -24.918 1.00 61.59 94 GLN A O 1
ATOM 762 N N . CYS A 1 95 ? 7.444 -13.614 -23.453 1.00 68.25 95 CYS A N 1
ATOM 763 C CA . CYS A 1 95 ? 8.540 -13.620 -24.407 1.00 68.25 95 CYS A CA 1
ATOM 764 C C . CYS A 1 95 ? 8.874 -15.043 -24.889 1.00 68.25 95 CYS A C 1
ATOM 766 O O . CYS A 1 95 ? 9.461 -15.852 -24.179 1.00 68.25 95 CYS A O 1
ATOM 768 N N . THR A 1 96 ? 8.603 -15.323 -26.165 1.00 67.88 96 THR A N 1
ATOM 769 C CA . THR A 1 96 ? 8.980 -16.583 -26.835 1.00 67.88 96 THR A CA 1
ATOM 770 C C . THR A 1 96 ? 10.407 -16.579 -27.402 1.00 67.88 96 THR A C 1
ATOM 772 O O . THR A 1 96 ? 10.805 -17.522 -28.088 1.00 67.88 96 THR A O 1
ATOM 775 N N . SER A 1 97 ? 11.174 -15.497 -27.226 1.00 74.06 97 SER A N 1
ATOM 776 C CA . SER A 1 97 ? 12.514 -15.333 -27.815 1.00 74.06 97 SER A CA 1
ATOM 777 C C . SER A 1 97 ? 13.419 -14.461 -26.931 1.00 74.06 97 SER A C 1
ATOM 779 O O . SER A 1 97 ? 13.731 -14.868 -25.819 1.00 74.06 97 SER A O 1
ATOM 781 N N . ILE A 1 98 ? 13.878 -13.292 -27.387 1.00 78.69 98 ILE A N 1
ATOM 782 C CA . ILE A 1 98 ? 14.756 -12.423 -26.590 1.00 78.69 98 ILE A CA 1
ATOM 783 C C . ILE A 1 98 ? 13.894 -11.615 -25.619 1.00 78.69 98 ILE A C 1
ATOM 785 O O . ILE A 1 98 ? 12.965 -10.939 -26.054 1.00 78.69 98 ILE A O 1
ATOM 789 N N . CYS A 1 99 ? 14.218 -11.693 -24.330 1.00 80.12 99 CYS A N 1
ATOM 790 C CA . CYS A 1 99 ? 13.616 -10.868 -23.290 1.00 80.12 99 CYS A CA 1
ATOM 791 C C . CYS A 1 99 ? 14.541 -9.698 -22.925 1.00 80.12 99 CYS A C 1
ATOM 793 O O . CYS A 1 99 ? 15.766 -9.847 -22.924 1.00 80.12 99 CYS A O 1
ATOM 795 N N . THR A 1 100 ? 13.948 -8.547 -22.618 1.00 80.62 100 THR A N 1
ATOM 796 C CA . THR A 1 100 ? 14.621 -7.362 -22.078 1.00 80.62 100 THR A CA 1
ATOM 797 C C . THR A 1 100 ? 13.863 -6.882 -20.847 1.00 80.62 100 THR A C 1
ATOM 799 O O . THR A 1 100 ? 12.658 -6.668 -20.954 1.00 80.62 100 THR A O 1
ATOM 802 N N . ASN A 1 101 ? 14.574 -6.706 -19.729 1.00 81.06 101 ASN A N 1
ATOM 803 C CA . ASN A 1 101 ? 14.058 -6.010 -18.547 1.00 81.06 101 ASN A CA 1
ATOM 804 C C . ASN A 1 101 ? 13.854 -4.528 -18.892 1.00 81.06 101 ASN A C 1
ATOM 806 O O . ASN A 1 101 ? 14.799 -3.929 -19.427 1.00 81.06 101 ASN A O 1
ATOM 810 N N . ASN A 1 102 ? 12.664 -3.972 -18.650 1.00 65.88 102 ASN A N 1
ATOM 811 C CA . ASN A 1 102 ? 12.287 -2.638 -19.146 1.00 65.88 102 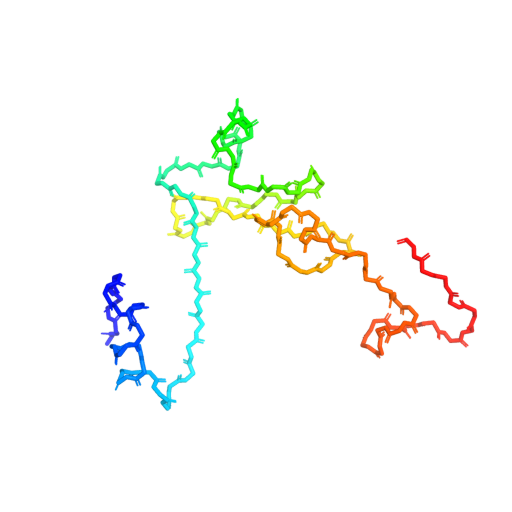ASN A CA 1
ATOM 812 C C . ASN A 1 102 ? 12.210 -1.556 -18.071 1.00 65.88 102 ASN A C 1
ATOM 814 O O . ASN A 1 102 ? 11.499 -1.750 -17.074 1.00 65.88 102 ASN A O 1
#

Sequence (102 aa):
KYQFSVLDLQYDRFIKKFKDIPVVLDWAIGENLTCEKALQDPETFASKYKNTTCYSASNTYGYRCDCPSGYEGNPYLINGCQDVNECEDHNDNQCTSICTNN